Protein AF-F3CBN5-F1 (afdb_monomer_lite)

Radius of gyration: 27.31 Å; chains: 1; bounding box: 67×29×68 Å

Secondary structure (DSSP, 8-state):
-PPP----PEEEEEETTEEEEEETTEEEEEEPPP-PPPPPP-PPPP--------

Foldseek 3Di:
DDDPPPQDWDWDDDDPFKTWTDGPNDIDMDGHDDDDDDPPDPPDDDDDPPPPDD

Organism: NCBI:txid875330

Sequence (54 aa):
TERPPAQRWTLDRLEPTQATFQLDGRTQMLRLPALRLPPPSSTPPITLTNDSTL

pLDDT: mean 79.71, std 14.82, range [42.75, 95.69]

Structure (mmCIF, N/CA/C/O backbone):
data_AF-F3CBN5-F1
#
_entry.id   AF-F3CBN5-F1
#
loop_
_atom_site.group_PDB
_atom_site.id
_atom_site.type_symbol
_atom_site.label_atom_id
_atom_site.label_alt_id
_atom_site.label_comp_id
_atom_site.label_asym_id
_atom_site.label_entity_id
_atom_site.label_seq_id
_atom_site.pdbx_PDB_ins_code
_atom_site.Cartn_x
_atom_site.Cartn_y
_atom_site.Cartn_z
_atom_site.occupancy
_atom_site.B_iso_or_equiv
_atom_site.auth_seq_id
_atom_site.auth_comp_id
_atom_site.auth_asym_id
_atom_site.auth_atom_id
_atom_site.pdbx_PDB_model_num
ATOM 1 N N . THR A 1 1 ? 30.280 -21.250 -6.522 1.00 46.09 1 THR A N 1
ATOM 2 C CA . THR A 1 1 ? 28.840 -21.268 -6.201 1.00 46.09 1 THR A CA 1
ATOM 3 C C . THR A 1 1 ? 28.227 -19.975 -6.680 1.00 46.09 1 THR A C 1
ATOM 5 O O . THR A 1 1 ? 28.360 -18.958 -6.013 1.00 46.09 1 THR A O 1
ATOM 8 N N . GLU A 1 2 ? 27.669 -19.977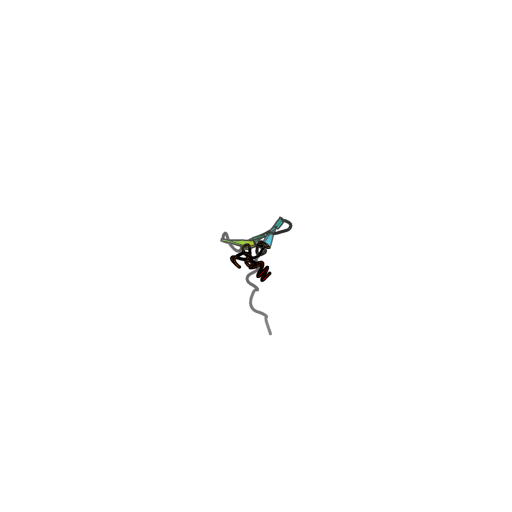 -7.887 1.00 42.75 2 GLU A N 1
ATOM 9 C CA . GLU A 1 2 ? 27.036 -18.794 -8.473 1.00 42.75 2 GLU A CA 1
ATOM 10 C C . GLU A 1 2 ? 25.620 -18.660 -7.892 1.00 42.75 2 GLU A C 1
ATOM 12 O O . GLU A 1 2 ? 24.818 -19.591 -7.959 1.00 42.75 2 GLU A O 1
ATOM 17 N N . ARG A 1 3 ? 25.335 -17.537 -7.229 1.00 47.31 3 ARG A N 1
ATOM 18 C CA . ARG A 1 3 ? 23.987 -17.202 -6.755 1.00 47.31 3 ARG A CA 1
ATOM 19 C C . ARG A 1 3 ? 23.130 -16.909 -7.998 1.00 47.31 3 ARG A C 1
ATOM 21 O O . ARG A 1 3 ? 23.584 -16.112 -8.815 1.00 47.31 3 ARG A O 1
ATOM 28 N N . PRO A 1 4 ? 21.919 -17.482 -8.141 1.00 54.78 4 PRO A N 1
ATOM 29 C CA . PRO A 1 4 ? 21.072 -17.230 -9.308 1.00 54.78 4 PRO A CA 1
ATOM 30 C C . PRO A 1 4 ? 20.816 -15.722 -9.473 1.00 54.78 4 PRO A C 1
ATOM 32 O O . PRO A 1 4 ? 20.815 -15.003 -8.461 1.00 54.78 4 PRO A O 1
ATOM 35 N N . PRO A 1 5 ? 20.597 -15.223 -10.708 1.00 56.19 5 PRO A N 1
ATOM 36 C CA . PRO A 1 5 ? 20.372 -13.805 -10.948 1.00 56.19 5 PRO A CA 1
ATOM 37 C C . PRO A 1 5 ? 19.169 -13.375 -10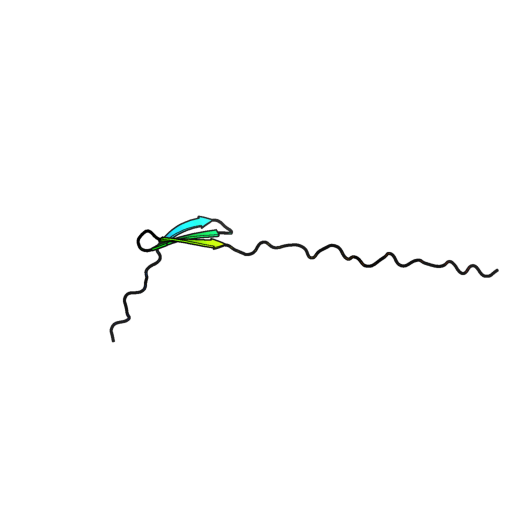.115 1.00 56.19 5 PRO A C 1
ATOM 39 O O . PRO A 1 5 ? 18.045 -13.837 -10.315 1.00 56.19 5 PRO A O 1
ATOM 42 N N . ALA A 1 6 ? 19.421 -12.538 -9.110 1.00 60.69 6 ALA A N 1
ATOM 43 C CA . ALA A 1 6 ? 18.355 -11.966 -8.312 1.00 60.69 6 ALA A CA 1
ATOM 44 C C . ALA A 1 6 ? 17.394 -11.264 -9.279 1.00 60.69 6 ALA A C 1
ATOM 46 O O . ALA A 1 6 ? 17.830 -10.409 -10.047 1.00 60.69 6 ALA A O 1
ATOM 47 N N . GLN A 1 7 ? 16.114 -11.637 -9.260 1.00 66.94 7 GLN A N 1
ATOM 48 C CA . GLN A 1 7 ? 15.044 -10.897 -9.929 1.00 66.94 7 GLN A CA 1
ATOM 49 C C . GLN A 1 7 ? 15.059 -9.473 -9.360 1.00 66.94 7 GLN A C 1
ATOM 51 O O . GLN A 1 7 ? 14.597 -9.228 -8.245 1.00 66.94 7 GLN A O 1
ATOM 56 N N . ARG A 1 8 ? 15.736 -8.559 -10.062 1.00 77.06 8 ARG A N 1
ATOM 57 C CA . ARG A 1 8 ? 16.115 -7.245 -9.535 1.00 77.06 8 ARG A CA 1
ATOM 58 C C . ARG A 1 8 ? 14.987 -6.255 -9.759 1.00 77.06 8 ARG A C 1
ATOM 60 O O . ARG A 1 8 ? 14.987 -5.495 -10.720 1.00 77.06 8 ARG A O 1
ATOM 67 N N . TRP A 1 9 ? 14.030 -6.278 -8.842 1.00 88.50 9 TRP A N 1
ATOM 68 C CA . TRP A 1 9 ? 13.101 -5.173 -8.664 1.00 88.50 9 TRP A CA 1
ATOM 69 C C . TRP A 1 9 ? 13.888 -3.882 -8.416 1.00 88.50 9 TRP A C 1
ATOM 71 O O . TRP A 1 9 ? 14.740 -3.830 -7.528 1.00 88.50 9 TRP A O 1
ATOM 81 N N . THR A 1 10 ? 13.612 -2.854 -9.212 1.00 90.69 10 THR A N 1
ATOM 82 C CA . THR A 1 10 ? 14.164 -1.505 -9.042 1.00 90.69 10 THR A CA 1
ATOM 83 C C . THR A 1 10 ? 13.114 -0.631 -8.378 1.00 90.69 10 THR A C 1
ATOM 85 O O . THR A 1 10 ? 11.939 -0.707 -8.731 1.00 90.69 10 THR A O 1
ATOM 88 N N . LEU A 1 11 ? 13.519 0.182 -7.406 1.00 91.94 11 LEU A N 1
ATOM 89 C CA . LEU A 1 11 ? 12.638 1.165 -6.785 1.00 91.94 11 LEU A CA 1
ATOM 90 C C . LEU A 1 11 ? 12.437 2.341 -7.751 1.00 91.94 11 LEU A C 1
ATOM 92 O O . LEU A 1 11 ? 13.404 3.007 -8.106 1.00 91.94 11 LEU A O 1
ATOM 96 N N . ASP A 1 12 ? 11.195 2.577 -8.162 1.00 94.06 12 ASP A N 1
ATOM 97 C CA . ASP A 1 12 ? 10.808 3.674 -9.060 1.00 94.06 12 ASP A CA 1
ATOM 98 C C . ASP A 1 12 ? 10.359 4.910 -8.275 1.00 94.06 12 ASP A C 1
ATOM 100 O O . ASP A 1 12 ? 10.840 6.020 -8.499 1.00 94.06 12 ASP A O 1
ATOM 104 N N . ARG A 1 13 ? 9.480 4.708 -7.287 1.00 94.25 13 ARG A N 1
ATOM 105 C CA . ARG A 1 13 ? 8.953 5.782 -6.442 1.00 94.25 13 ARG A CA 1
ATOM 106 C C . ARG A 1 13 ? 8.847 5.337 -4.997 1.00 94.25 13 ARG A C 1
ATOM 108 O O . ARG A 1 13 ? 8.383 4.234 -4.714 1.00 94.25 13 ARG A O 1
ATOM 115 N N . LEU A 1 14 ? 9.215 6.233 -4.089 1.00 95.31 14 LEU A N 1
ATOM 116 C CA . LEU A 1 14 ? 9.064 6.050 -2.654 1.00 95.31 14 LEU A CA 1
ATOM 117 C C . LEU A 1 14 ? 8.270 7.209 -2.057 1.00 95.31 14 LEU A C 1
ATOM 119 O O . LEU A 1 14 ? 8.611 8.373 -2.246 1.00 95.31 14 LEU A O 1
ATOM 123 N N . GLU A 1 15 ? 7.232 6.866 -1.312 1.00 94.69 15 GLU A N 1
ATOM 124 C CA . GLU A 1 15 ? 6.406 7.771 -0.525 1.00 94.69 15 GLU A CA 1
ATOM 125 C C . GLU A 1 15 ? 6.310 7.231 0.913 1.00 94.69 15 GLU A C 1
ATOM 127 O O . GLU A 1 15 ? 6.573 6.048 1.144 1.00 94.69 15 GLU A O 1
ATOM 132 N N . PRO A 1 16 ? 5.911 8.048 1.903 1.00 92.81 16 PRO A N 1
ATOM 133 C CA . PRO A 1 16 ? 5.937 7.639 3.310 1.00 92.81 16 PRO A CA 1
ATOM 134 C C . PRO A 1 16 ? 5.162 6.352 3.631 1.00 92.81 16 PRO A C 1
ATOM 136 O O . PRO A 1 16 ? 5.516 5.636 4.563 1.00 92.81 16 PRO A O 1
ATOM 139 N N . THR A 1 17 ? 4.108 6.045 2.870 1.00 93.88 17 THR A N 1
ATOM 140 C CA . THR A 1 17 ? 3.242 4.877 3.093 1.00 93.88 17 THR A CA 1
ATOM 141 C C . THR A 1 17 ? 3.196 3.908 1.918 1.00 93.88 17 THR A C 1
ATOM 143 O O . THR A 1 17 ? 2.490 2.901 1.992 1.00 93.88 17 THR A O 1
ATOM 146 N N . GLN A 1 18 ? 3.934 4.178 0.839 1.00 95.06 18 GLN A N 1
ATOM 147 C CA . GLN A 1 18 ? 3.939 3.321 -0.341 1.00 95.06 18 GLN A CA 1
ATOM 148 C C . GLN A 1 18 ? 5.271 3.345 -1.089 1.00 95.06 18 GLN A C 1
ATOM 150 O O . GLN A 1 18 ? 5.951 4.363 -1.157 1.00 95.06 18 GLN A O 1
ATOM 155 N N . ALA A 1 19 ? 5.619 2.220 -1.700 1.00 95.56 19 ALA A N 1
ATOM 156 C CA . ALA A 1 19 ? 6.764 2.082 -2.586 1.00 95.56 19 ALA A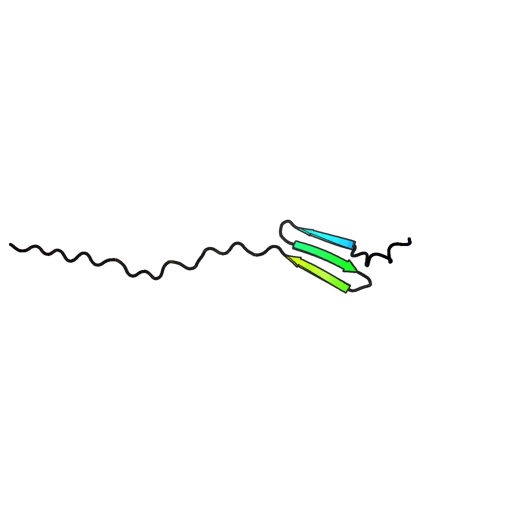 CA 1
ATOM 157 C C . ALA A 1 19 ? 6.327 1.416 -3.893 1.00 95.56 19 ALA A C 1
ATOM 159 O O . ALA A 1 19 ? 5.555 0.455 -3.882 1.00 95.56 19 ALA A O 1
ATOM 160 N N . THR A 1 20 ? 6.823 1.926 -5.014 1.00 95.69 20 THR A N 1
ATOM 161 C CA . THR A 1 20 ? 6.570 1.388 -6.353 1.00 95.69 20 THR A CA 1
ATOM 162 C C . THR A 1 20 ? 7.849 0.769 -6.885 1.00 95.69 20 THR A C 1
ATOM 164 O O . THR A 1 20 ? 8.895 1.417 -6.911 1.00 95.69 20 THR A O 1
ATOM 167 N N . PHE A 1 21 ? 7.758 -0.484 -7.312 1.00 94.44 21 PHE A N 1
ATOM 168 C CA . PHE A 1 21 ? 8.861 -1.263 -7.846 1.00 94.44 21 PHE A CA 1
ATOM 169 C C . PHE A 1 21 ? 8.587 -1.666 -9.288 1.00 94.44 21 PHE A C 1
ATOM 171 O O . PHE A 1 21 ? 7.462 -2.030 -9.631 1.00 94.44 21 PHE A O 1
ATOM 178 N N . GLN A 1 22 ? 9.643 -1.663 -10.094 1.00 93.38 22 GLN A N 1
ATOM 179 C CA . GLN A 1 22 ? 9.626 -2.073 -11.491 1.00 93.38 22 GLN A CA 1
ATOM 180 C C . GLN A 1 22 ? 10.545 -3.278 -11.703 1.00 93.38 22 GLN A C 1
ATOM 182 O O . GLN A 1 22 ? 11.689 -3.285 -11.247 1.00 93.38 22 GLN A O 1
ATOM 187 N N . LEU A 1 23 ? 10.057 -4.288 -12.417 1.00 90.88 23 LEU A N 1
ATOM 188 C CA . LEU A 1 23 ? 10.844 -5.426 -12.890 1.00 90.88 23 LEU A CA 1
ATOM 189 C C . LEU A 1 23 ? 10.351 -5.818 -14.279 1.00 90.88 23 LEU A C 1
ATOM 191 O O . LEU A 1 23 ? 9.234 -6.305 -14.405 1.00 90.88 23 LEU A O 1
ATOM 195 N N . ASP A 1 24 ? 11.186 -5.633 -15.302 1.00 88.31 24 ASP A N 1
ATOM 196 C CA . ASP A 1 24 ? 10.923 -6.138 -16.659 1.00 88.31 24 ASP A CA 1
ATOM 197 C C . ASP A 1 24 ? 9.524 -5.756 -17.198 1.00 88.31 24 ASP A C 1
ATOM 199 O O . ASP A 1 24 ? 8.707 -6.593 -17.577 1.00 88.31 24 ASP A O 1
ATOM 203 N N . GLY A 1 25 ? 9.184 -4.464 -17.102 1.00 86.81 25 GLY A N 1
ATOM 204 C CA . GLY A 1 25 ? 7.873 -3.933 -17.502 1.00 86.81 25 GLY A CA 1
ATOM 205 C C . GLY A 1 25 ? 6.718 -4.226 -16.534 1.00 86.81 25 GLY A C 1
ATOM 206 O O . GLY A 1 25 ? 5.609 -3.744 -16.756 1.00 86.81 25 GLY A O 1
ATOM 207 N N . ARG A 1 26 ? 6.950 -4.974 -15.447 1.00 90.94 26 ARG A N 1
ATOM 208 C CA . ARG A 1 26 ? 5.961 -5.217 -14.387 1.00 90.94 26 ARG A CA 1
ATOM 209 C C . ARG A 1 26 ? 6.078 -4.180 -13.284 1.00 90.94 26 ARG A C 1
ATOM 211 O O . ARG A 1 26 ? 7.163 -3.978 -12.741 1.00 90.94 26 ARG A O 1
ATOM 218 N N . THR A 1 27 ? 4.934 -3.621 -12.904 1.00 93.75 27 THR A N 1
ATOM 219 C CA . THR A 1 27 ? 4.803 -2.692 -11.780 1.00 93.75 27 THR A CA 1
ATOM 220 C C . THR A 1 27 ? 4.191 -3.373 -10.578 1.00 93.75 27 THR A C 1
ATOM 222 O O . THR A 1 27 ? 3.094 -3.922 -10.660 1.00 93.75 27 THR A O 1
ATOM 225 N N . GLN A 1 28 ? 4.884 -3.297 -9.445 1.00 93.44 28 GLN A N 1
ATOM 226 C CA . GLN A 1 28 ? 4.385 -3.764 -8.162 1.00 93.44 28 GLN A CA 1
ATOM 227 C C . GLN A 1 28 ? 4.422 -2.629 -7.151 1.00 93.44 28 GLN A C 1
ATOM 229 O O . GLN A 1 28 ? 5.463 -2.030 -6.895 1.00 93.44 28 GLN A O 1
ATOM 234 N N . MET A 1 29 ? 3.279 -2.372 -6.529 1.00 95.06 29 MET A N 1
ATOM 235 C CA . MET A 1 29 ? 3.164 -1.396 -5.456 1.00 95.06 29 MET A CA 1
ATOM 236 C C . MET A 1 29 ? 3.037 -2.109 -4.114 1.00 95.06 29 MET A C 1
ATOM 238 O O . MET A 1 29 ? 2.282 -3.075 -3.978 1.00 95.06 29 MET A O 1
ATOM 242 N N . LEU A 1 30 ? 3.773 -1.616 -3.129 1.00 92.31 30 LEU A N 1
ATOM 243 C CA . LEU A 1 30 ? 3.808 -2.108 -1.759 1.00 92.31 30 LEU A CA 1
ATOM 244 C C . LEU A 1 30 ? 3.320 -0.977 -0.854 1.00 92.31 30 LEU A C 1
ATOM 246 O O . LEU A 1 30 ? 3.843 0.132 -0.928 1.00 92.31 30 LEU A O 1
ATOM 250 N N . ARG A 1 31 ? 2.284 -1.228 -0.049 1.00 92.50 31 ARG A N 1
ATOM 251 C CA . ARG A 1 31 ? 1.616 -0.208 0.776 1.00 92.50 31 ARG A CA 1
ATOM 252 C C . ARG A 1 31 ? 1.645 -0.601 2.243 1.00 92.50 31 ARG A C 1
ATOM 254 O O . ARG A 1 31 ? 1.409 -1.763 2.571 1.00 92.50 31 ARG A O 1
ATOM 261 N N . LEU A 1 32 ? 1.883 0.373 3.114 1.00 90.06 32 LEU A N 1
ATOM 262 C CA . LEU A 1 32 ? 1.695 0.196 4.547 1.00 90.06 32 LEU A CA 1
ATOM 263 C C . LEU A 1 32 ? 0.194 0.067 4.860 1.00 90.06 32 LEU A C 1
ATOM 265 O O . LEU A 1 32 ? -0.617 0.787 4.268 1.00 90.06 32 LEU A O 1
ATOM 269 N N . PRO A 1 33 ? -0.200 -0.822 5.788 1.00 86.69 33 PRO A N 1
ATOM 270 C CA . PRO A 1 33 ? -1.574 -0.886 6.264 1.00 86.69 33 PRO A CA 1
ATOM 271 C C . PRO A 1 33 ? -2.013 0.449 6.872 1.00 86.69 33 PRO A C 1
ATOM 273 O O . PRO A 1 33 ? -1.271 1.074 7.629 1.00 86.69 33 PRO A O 1
ATOM 276 N N . ALA A 1 34 ? -3.244 0.871 6.583 1.00 82.50 34 ALA A N 1
ATOM 277 C CA . ALA A 1 34 ? -3.832 2.018 7.261 1.00 82.50 34 ALA A CA 1
ATOM 278 C C . ALA A 1 34 ? -4.113 1.668 8.733 1.00 82.50 34 ALA A C 1
ATOM 280 O O . ALA A 1 34 ? -4.774 0.669 9.022 1.00 82.50 34 ALA A O 1
ATOM 281 N N . LEU A 1 35 ? -3.658 2.517 9.657 1.00 78.75 35 LEU A N 1
ATOM 282 C CA . LEU A 1 35 ? -4.057 2.459 11.063 1.00 78.75 35 LEU A CA 1
ATOM 283 C C . LEU A 1 35 ? -5.536 2.837 11.161 1.00 78.75 35 LEU A C 1
ATOM 285 O O . LEU A 1 35 ? -5.901 4.007 11.052 1.00 78.75 35 LEU A O 1
ATOM 289 N N . ARG A 1 36 ? -6.403 1.839 11.330 1.00 82.06 36 ARG A N 1
ATOM 290 C CA . ARG A 1 36 ? -7.823 2.069 11.597 1.00 82.06 36 ARG A CA 1
ATOM 291 C C . ARG A 1 36 ? -8.070 1.988 13.093 1.00 82.06 36 ARG A C 1
ATOM 293 O O . ARG A 1 36 ? -7.638 1.038 13.740 1.00 82.06 36 ARG A O 1
ATOM 300 N N . LEU A 1 37 ? -8.790 2.975 13.620 1.00 82.88 37 LEU A N 1
ATOM 301 C CA . LEU A 1 37 ? -9.349 2.870 14.961 1.00 82.88 37 LEU A CA 1
ATOM 302 C C . LEU A 1 37 ? -10.296 1.660 15.012 1.00 82.88 37 LEU A C 1
ATOM 304 O O . LEU A 1 37 ? -11.009 1.415 14.028 1.00 82.88 37 LEU A O 1
ATO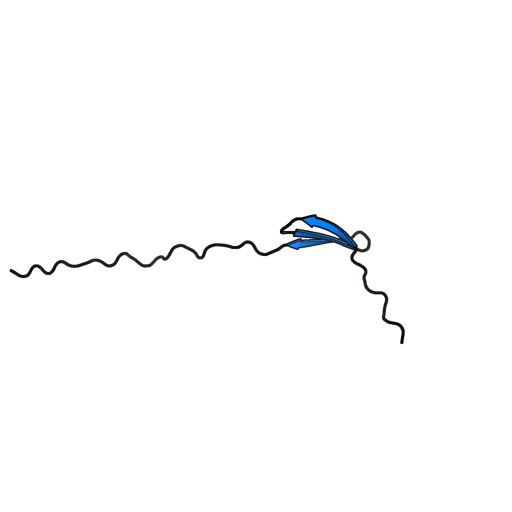M 308 N N . PRO A 1 38 ? -10.313 0.904 16.124 1.00 77.88 38 PRO A N 1
ATOM 309 C CA . PRO A 1 38 ? -11.345 -0.098 16.329 1.00 77.88 38 PRO A CA 1
ATOM 310 C C . PRO A 1 38 ? -12.727 0.576 16.258 1.00 77.88 38 PRO A C 1
ATOM 312 O O . PRO A 1 38 ? -12.848 1.763 16.583 1.00 77.88 38 PRO A O 1
ATOM 315 N N . PRO A 1 39 ? -13.769 -0.143 15.804 1.00 79.75 39 PRO A N 1
ATOM 316 C CA . PRO A 1 39 ? -15.119 0.403 15.778 1.00 79.75 39 PRO A CA 1
ATOM 317 C C . PRO A 1 39 ? -15.527 0.881 17.180 1.00 79.75 39 PRO A C 1
ATOM 319 O O . PRO A 1 39 ? -15.075 0.301 18.175 1.00 79.75 39 PRO A O 1
ATOM 322 N N . PRO A 1 40 ? -16.368 1.929 17.280 1.00 79.12 40 PRO A N 1
ATOM 323 C CA . PRO A 1 40 ? -16.859 2.382 18.569 1.00 79.12 40 PRO A CA 1
ATOM 324 C C . PRO A 1 40 ? -17.545 1.223 19.290 1.00 79.12 40 PRO A C 1
ATOM 326 O O . PRO A 1 40 ? -18.237 0.403 18.682 1.00 79.12 40 PRO A O 1
ATOM 329 N N . SER A 1 41 ? -17.318 1.153 20.597 1.00 77.94 41 SER A N 1
ATOM 330 C CA . SER A 1 41 ? -17.920 0.140 21.450 1.00 77.94 41 SER A CA 1
ATOM 331 C C . SER A 1 41 ? -19.445 0.206 21.341 1.00 77.94 41 SER A C 1
ATOM 333 O O . SER A 1 41 ? -20.037 1.249 21.604 1.00 77.94 41 SER A O 1
ATOM 335 N N . SER A 1 42 ? -20.084 -0.910 20.980 1.00 76.19 42 SER A N 1
ATOM 336 C CA . SER A 1 42 ? -21.550 -1.040 20.975 1.00 76.19 42 SER A CA 1
ATOM 337 C C . SER A 1 42 ? -22.108 -1.345 22.370 1.00 76.19 42 SER A C 1
ATOM 339 O O . SER A 1 42 ? -23.261 -1.760 22.492 1.00 76.19 42 SER A O 1
ATOM 341 N N . THR A 1 43 ? -21.290 -1.209 23.420 1.00 78.12 43 THR A N 1
ATOM 342 C CA . THR A 1 43 ? -21.732 -1.528 24.778 1.00 78.12 43 THR A CA 1
ATOM 343 C C . THR A 1 43 ? -22.849 -0.554 25.148 1.00 78.12 43 THR A C 1
ATOM 345 O O . THR A 1 43 ? -22.611 0.658 25.133 1.00 78.12 43 THR A O 1
ATOM 348 N N . PRO A 1 44 ? -24.070 -1.043 25.425 1.00 77.31 44 PRO A N 1
ATOM 349 C CA . PRO A 1 44 ? -25.175 -0.169 25.774 1.00 77.31 44 PRO A CA 1
ATOM 350 C C . PRO A 1 44 ? -24.851 0.586 27.071 1.00 77.31 44 PRO A C 1
ATOM 352 O O . PRO A 1 44 ? -24.134 0.056 27.928 1.00 77.31 44 PRO A O 1
ATOM 355 N N . PRO A 1 45 ? -25.356 1.819 27.237 1.00 77.31 45 PRO A N 1
ATOM 356 C CA . PRO A 1 45 ? -25.174 2.560 28.475 1.00 77.31 45 PRO A CA 1
ATOM 357 C C . PRO A 1 45 ? -25.764 1.766 29.645 1.00 77.31 45 PRO A C 1
ATOM 359 O O . PRO A 1 45 ? -26.885 1.259 29.567 1.00 77.31 45 PRO A O 1
ATOM 362 N N . ILE A 1 46 ? -25.005 1.661 30.736 1.00 77.38 46 ILE A N 1
ATOM 363 C CA . ILE A 1 46 ? -25.480 1.039 31.973 1.00 77.38 46 ILE A CA 1
ATOM 364 C C . ILE A 1 46 ? -26.620 1.904 32.508 1.00 77.38 46 ILE A C 1
ATOM 366 O O . ILE A 1 46 ? -26.441 3.092 32.776 1.00 77.38 46 ILE A O 1
ATOM 370 N N . THR A 1 47 ? -27.802 1.313 32.645 1.00 71.81 47 THR A N 1
ATOM 371 C CA . THR A 1 47 ? -28.948 1.977 33.261 1.00 71.81 47 THR A CA 1
ATOM 372 C C . THR A 1 47 ? -28.782 1.891 34.776 1.00 71.81 47 THR A C 1
ATOM 374 O O . THR A 1 47 ? -28.801 0.802 35.344 1.00 71.81 47 THR A O 1
ATOM 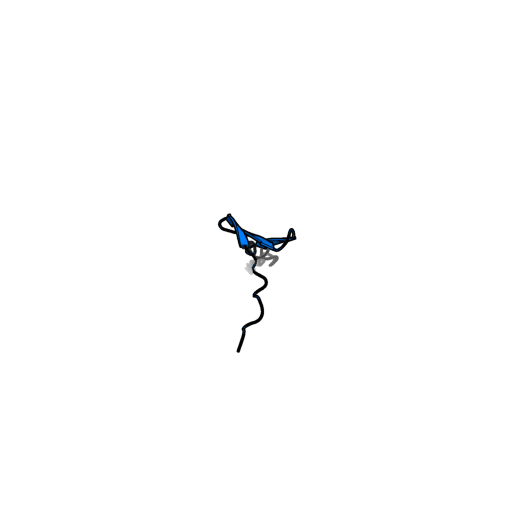377 N N . LEU A 1 48 ? -28.572 3.031 35.436 1.00 71.19 48 LEU A N 1
ATOM 378 C CA . LEU A 1 48 ? -28.616 3.117 36.894 1.00 71.19 48 LEU A CA 1
ATOM 379 C C . LEU A 1 48 ? -30.084 3.172 37.322 1.00 71.19 48 LEU A C 1
ATOM 381 O O . LEU A 1 48 ? -30.736 4.207 37.183 1.00 71.19 48 LEU A O 1
ATOM 385 N N . THR A 1 49 ? -30.614 2.059 37.824 1.00 71.19 49 THR A N 1
ATOM 386 C CA . THR A 1 49 ? -31.910 2.064 38.505 1.00 71.19 49 THR A CA 1
ATOM 387 C C . THR A 1 49 ? -31.715 2.746 39.856 1.00 71.19 49 THR A C 1
ATOM 389 O O . THR A 1 49 ? -31.057 2.194 40.736 1.00 71.19 49 THR A O 1
ATOM 392 N N . ASN A 1 50 ? -32.247 3.962 40.017 1.00 67.25 50 ASN A N 1
ATOM 393 C CA . ASN A 1 50 ? -32.395 4.571 41.338 1.00 67.25 50 ASN A CA 1
ATOM 394 C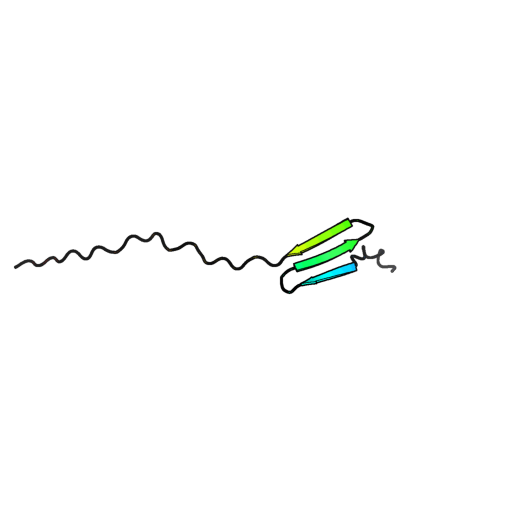 C . ASN A 1 50 ? -33.463 3.777 42.090 1.00 67.25 50 ASN A C 1
ATOM 396 O O . ASN A 1 50 ? -34.653 4.066 41.974 1.00 67.25 50 ASN A O 1
ATOM 400 N N . ASP A 1 51 ? -33.038 2.768 42.841 1.00 65.12 51 ASP A N 1
ATOM 401 C CA . ASP A 1 51 ? -33.872 2.159 43.869 1.00 65.12 51 ASP A CA 1
ATOM 402 C C . ASP A 1 51 ? -33.903 3.127 45.060 1.00 65.12 51 ASP A C 1
ATOM 404 O O . ASP A 1 51 ? -33.190 2.994 46.050 1.00 65.12 51 ASP A O 1
ATOM 408 N N . SER A 1 52 ? -34.658 4.215 44.906 1.00 59.16 52 SER A N 1
ATOM 409 C CA . SER A 1 52 ? -35.046 5.058 46.032 1.00 59.16 52 SER A CA 1
ATOM 410 C C . SER A 1 52 ? -36.212 4.375 46.738 1.00 59.16 52 SER A C 1
ATOM 412 O O . SER A 1 52 ? -37.360 4.796 46.612 1.00 59.16 52 SER A O 1
ATOM 414 N N . THR A 1 53 ? -35.939 3.287 47.457 1.00 58.56 53 THR A N 1
ATOM 415 C CA . THR A 1 53 ? -36.886 2.783 48.451 1.00 58.56 53 THR A CA 1
ATOM 416 C C . THR A 1 53 ? -36.775 3.649 49.700 1.00 58.56 53 THR A C 1
ATOM 418 O O . THR A 1 53 ? -35.849 3.476 50.488 1.00 58.56 53 THR A O 1
ATOM 421 N N . LEU A 1 54 ? -37.703 4.611 49.757 1.00 50.25 54 LEU A N 1
ATOM 422 C CA . LEU A 1 54 ? -38.392 5.200 50.918 1.00 50.25 54 LEU A CA 1
ATOM 423 C C . LEU A 1 54 ? -37.619 5.329 52.240 1.00 50.25 54 LEU A C 1
ATOM 425 O O . LEU A 1 54 ? -37.392 4.297 52.907 1.00 50.25 54 LEU A O 1
#